Protein AF-A0A4Z0H074-F1 (afdb_monomer_lite)

Radius of gyration: 17.9 Å; chains: 1; bounding box: 48×45×42 Å

Sequence (138 aa):
MKLSGYDSPVERVVRQDLVLSELCMEKEWKVYRRFSDIGFLGDPIRRAELIEMRNLVESPTCPVDLMVMYSVFAVRGDSKMNEDLFLENVKGIGEIYFHKQKLWMDYDRLRFFLRGPQFVRMPLKKEKPVRLIKRERA

Structure (mmCIF, N/CA/C/O backbone):
data_AF-A0A4Z0H074-F1
#
_entry.id   AF-A0A4Z0H074-F1
#
loop_
_atom_site.group_PDB
_atom_site.id
_atom_site.type_symbol
_atom_site.label_atom_id
_atom_site.label_alt_id
_atom_site.label_comp_id
_atom_site.label_asym_id
_atom_site.label_entity_id
_atom_site.label_seq_id
_atom_site.pdbx_PDB_ins_code
_atom_site.Cartn_x
_atom_site.Cartn_y
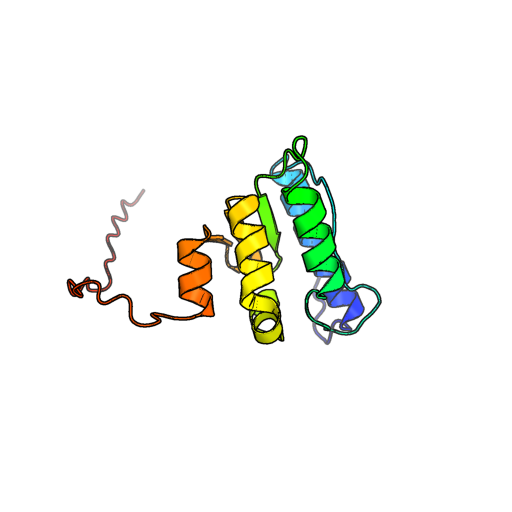_atom_site.Cartn_z
_atom_site.occupancy
_atom_site.B_iso_or_equiv
_atom_site.auth_seq_id
_atom_site.auth_comp_id
_atom_site.auth_asym_id
_a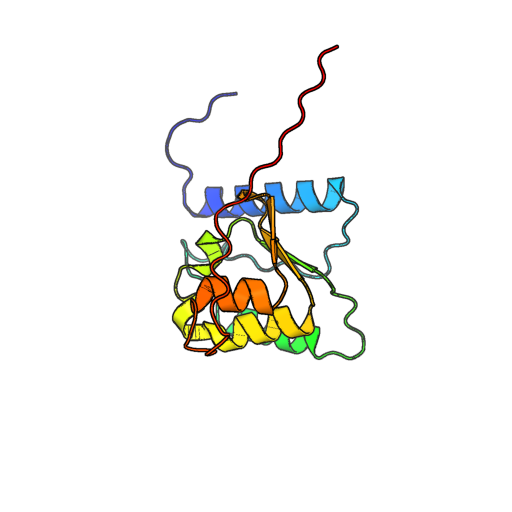tom_site.auth_atom_id
_atom_site.pdbx_PDB_model_num
ATOM 1 N N . MET A 1 1 ? 6.392 22.724 -18.960 1.00 38.81 1 MET A N 1
ATOM 2 C CA . MET A 1 1 ? 7.739 22.136 -18.806 1.00 38.81 1 MET A CA 1
ATOM 3 C C . MET A 1 1 ? 7.682 20.706 -19.337 1.00 38.81 1 MET A C 1
ATOM 5 O O . MET A 1 1 ? 6.970 19.892 -18.766 1.00 38.81 1 MET A O 1
ATOM 9 N N . LYS A 1 2 ? 8.278 20.433 -20.506 1.00 37.22 2 LYS A N 1
ATOM 10 C CA . LYS A 1 2 ? 8.346 19.086 -21.099 1.00 37.22 2 LYS A CA 1
ATOM 11 C C . LYS A 1 2 ? 9.693 18.476 -20.718 1.00 37.22 2 LYS A C 1
ATOM 13 O O . LYS A 1 2 ? 10.713 19.042 -21.085 1.00 37.22 2 LYS A O 1
ATOM 18 N N . LEU A 1 3 ? 9.685 17.332 -20.043 1.00 42.66 3 LEU A N 1
ATOM 19 C CA . LEU A 1 3 ? 10.846 16.448 -19.953 1.00 42.66 3 LEU A CA 1
ATOM 20 C C . LEU A 1 3 ? 10.424 15.101 -20.539 1.00 42.66 3 LEU A C 1
ATOM 22 O O . LEU A 1 3 ? 9.734 14.314 -19.899 1.00 42.66 3 LEU A O 1
ATOM 26 N N . SER A 1 4 ? 10.762 14.887 -21.809 1.00 55.94 4 SER A N 1
ATOM 27 C CA . SER A 1 4 ? 10.686 13.579 -22.454 1.00 55.94 4 SER A CA 1
ATOM 28 C C . SER A 1 4 ? 12.100 13.029 -22.588 1.00 55.94 4 SER A C 1
ATOM 30 O O . SER A 1 4 ? 12.910 13.644 -23.280 1.00 55.94 4 SER A O 1
ATOM 32 N N . GLY A 1 5 ? 12.358 11.863 -21.994 1.00 53.44 5 GLY A N 1
ATOM 33 C CA . GLY A 1 5 ? 13.509 11.026 -22.338 1.00 53.44 5 GLY A CA 1
ATOM 34 C C . GLY A 1 5 ? 14.252 10.464 -21.131 1.00 53.44 5 GLY A C 1
ATOM 35 O O . GLY A 1 5 ? 15.258 11.026 -20.735 1.00 53.44 5 GLY A O 1
ATOM 36 N N . TYR A 1 6 ? 13.764 9.329 -20.620 1.00 48.09 6 TYR A N 1
ATOM 37 C CA . TYR A 1 6 ? 14.424 8.418 -19.671 1.00 48.09 6 TYR A CA 1
ATOM 38 C C . TYR A 1 6 ? 14.799 8.998 -18.300 1.00 48.09 6 TYR A C 1
ATOM 40 O O . TYR A 1 6 ? 15.954 9.312 -18.045 1.00 48.09 6 TYR A O 1
ATOM 48 N N . ASP A 1 7 ? 13.838 9.005 -17.369 1.00 58.59 7 ASP A N 1
ATOM 49 C CA . ASP A 1 7 ? 14.184 9.047 -15.943 1.00 58.59 7 ASP A CA 1
ATOM 50 C C . ASP A 1 7 ? 15.033 7.807 -15.618 1.00 58.59 7 ASP A C 1
ATOM 52 O O . ASP A 1 7 ? 14.589 6.663 -15.845 1.00 58.59 7 ASP A O 1
ATOM 56 N N . SER A 1 8 ? 16.229 8.023 -15.067 1.00 75.12 8 SER A N 1
ATOM 57 C CA . SER A 1 8 ? 16.999 6.954 -14.433 1.00 75.12 8 SER A CA 1
ATOM 58 C C . SER A 1 8 ? 16.126 6.259 -13.375 1.00 75.12 8 SER A C 1
ATOM 60 O O . SER A 1 8 ? 15.206 6.873 -12.822 1.00 75.12 8 SER A O 1
ATOM 62 N N . PRO A 1 9 ? 16.338 4.966 -13.067 1.00 72.31 9 PRO A N 1
ATOM 63 C CA . PRO A 1 9 ? 15.461 4.294 -12.110 1.00 72.31 9 PRO A CA 1
ATOM 64 C C . PRO A 1 9 ? 15.462 4.960 -10.723 1.00 72.31 9 PRO A C 1
ATOM 66 O O . PRO A 1 9 ? 14.423 4.971 -10.071 1.00 72.31 9 PRO A O 1
ATOM 69 N N . VAL A 1 10 ? 16.562 5.614 -10.333 1.00 75.38 10 VAL A N 1
ATOM 70 C CA . VAL A 1 10 ? 16.638 6.441 -9.117 1.00 75.38 10 VAL A CA 1
ATOM 71 C C . VAL A 1 10 ? 15.727 7.666 -9.217 1.00 75.38 10 VAL A C 1
ATOM 73 O O . VAL A 1 10 ? 14.885 7.870 -8.348 1.00 75.38 10 VAL A O 1
ATOM 76 N N . GLU A 1 11 ? 15.819 8.451 -10.295 1.00 79.62 11 GLU A N 1
ATOM 77 C CA . GLU A 1 11 ? 14.944 9.618 -10.507 1.00 79.62 11 GLU A CA 1
ATOM 78 C C . GLU A 1 11 ? 13.466 9.225 -10.554 1.00 79.62 11 GLU A C 1
ATOM 80 O O . GLU A 1 11 ? 12.600 9.968 -10.092 1.00 79.62 11 GLU A O 1
ATOM 85 N N . ARG A 1 12 ? 13.166 8.029 -11.066 1.00 78.56 12 ARG A N 1
ATOM 86 C CA . ARG A 1 12 ? 11.814 7.477 -11.058 1.00 78.56 12 ARG A CA 1
ATOM 87 C C . ARG A 1 12 ? 11.323 7.199 -9.640 1.00 78.56 12 ARG A C 1
ATOM 89 O O . ARG A 1 12 ? 10.190 7.562 -9.345 1.00 78.56 12 ARG A O 1
ATOM 96 N N . VAL A 1 13 ? 12.135 6.572 -8.786 1.00 77.88 13 VAL A N 1
ATOM 97 C CA . VAL A 1 13 ? 11.781 6.308 -7.378 1.00 77.88 13 VAL A CA 1
ATOM 98 C C . VAL A 1 13 ? 11.599 7.621 -6.621 1.00 77.88 13 VAL A C 1
ATOM 100 O O . VAL A 1 13 ? 10.567 7.810 -5.985 1.00 77.88 13 VAL A O 1
ATOM 103 N N . VAL A 1 14 ? 12.528 8.569 -6.778 1.00 82.19 14 VAL A N 1
ATOM 104 C CA . VAL A 1 14 ? 12.432 9.903 -6.161 1.00 82.19 14 VAL A CA 1
ATOM 105 C C . VAL A 1 14 ? 11.157 10.617 -6.606 1.00 82.19 14 VAL A C 1
ATOM 107 O O . VAL A 1 14 ? 10.417 11.135 -5.775 1.00 82.19 14 VAL A O 1
ATOM 110 N N . ARG A 1 15 ? 10.834 10.602 -7.905 1.00 84.19 15 ARG A N 1
ATOM 111 C CA . ARG A 1 15 ? 9.592 11.208 -8.402 1.00 84.19 15 ARG A CA 1
ATOM 112 C C . ARG A 1 15 ? 8.350 10.532 -7.822 1.00 84.19 15 ARG A C 1
ATOM 114 O O . ARG A 1 15 ? 7.379 11.217 -7.525 1.00 84.19 15 ARG A O 1
ATOM 121 N N . GLN A 1 16 ? 8.352 9.208 -7.683 1.00 86.38 16 GLN A N 1
ATOM 122 C CA . GLN A 1 16 ? 7.226 8.489 -7.085 1.00 86.38 16 GLN A CA 1
ATOM 123 C C . GLN A 1 16 ? 7.045 8.849 -5.607 1.00 86.38 16 GLN A C 1
ATOM 125 O O . GLN A 1 16 ? 5.913 9.100 -5.203 1.00 86.38 16 GLN A O 1
ATOM 130 N N . ASP A 1 17 ? 8.130 8.934 -4.833 1.00 85.19 17 ASP A N 1
ATOM 131 C CA . ASP A 1 17 ? 8.082 9.343 -3.422 1.00 85.19 17 ASP A CA 1
ATOM 132 C C . ASP A 1 17 ? 7.589 10.786 -3.256 1.00 85.19 17 ASP A C 1
ATOM 134 O O . ASP A 1 17 ? 6.750 11.056 -2.395 1.00 85.19 17 ASP A O 1
ATOM 138 N N . LEU A 1 18 ? 8.029 11.703 -4.126 1.00 88.62 18 LEU A N 1
ATOM 139 C CA . LEU A 1 18 ? 7.534 13.083 -4.149 1.00 88.62 18 LEU A CA 1
ATOM 140 C C . LEU A 1 18 ? 6.028 13.135 -4.420 1.00 88.62 18 LEU A C 1
ATOM 142 O O . LEU A 1 18 ? 5.297 13.756 -3.657 1.00 88.62 18 LEU A O 1
ATOM 146 N N . VAL A 1 19 ? 5.548 12.415 -5.438 1.00 90.62 19 VAL A N 1
ATOM 147 C CA . VAL A 1 19 ? 4.114 12.361 -5.770 1.00 90.62 19 VAL A CA 1
ATOM 148 C C . VAL A 1 19 ? 3.286 11.787 -4.617 1.00 90.62 19 VAL A C 1
ATOM 150 O O . VAL A 1 19 ? 2.194 12.277 -4.334 1.00 90.62 19 VAL A O 1
ATOM 153 N N . LEU A 1 20 ? 3.777 10.746 -3.938 1.00 90.62 20 LEU A N 1
ATOM 154 C CA . LEU A 1 20 ? 3.087 10.188 -2.773 1.00 90.62 20 LEU A CA 1
ATOM 155 C C . LEU A 1 20 ? 3.131 11.134 -1.568 1.00 90.62 20 LEU A C 1
ATOM 157 O O . LEU A 1 20 ? 2.144 11.236 -0.844 1.00 90.62 20 LEU A O 1
ATOM 161 N N . SER A 1 21 ? 4.240 11.847 -1.370 1.00 88.25 21 SER A N 1
ATOM 162 C CA . SER A 1 21 ? 4.372 12.852 -0.314 1.00 88.25 21 SER A CA 1
ATOM 163 C C . SER A 1 21 ? 3.393 14.008 -0.521 1.00 88.25 21 SER A C 1
ATOM 165 O O . SER A 1 21 ? 2.677 14.365 0.413 1.00 88.25 21 SER A O 1
ATOM 167 N N . GLU A 1 22 ? 3.311 14.541 -1.742 1.00 91.88 22 GLU A N 1
ATOM 168 C CA . GLU A 1 22 ? 2.347 15.578 -2.125 1.00 91.88 22 GLU A CA 1
ATOM 169 C C . GLU A 1 22 ? 0.909 15.092 -1.927 1.00 91.88 22 GLU A C 1
ATOM 171 O O . GLU A 1 22 ? 0.124 15.767 -1.268 1.00 91.88 22 GLU A O 1
ATOM 176 N N . LEU A 1 23 ? 0.585 13.879 -2.390 1.00 93.06 23 LEU A N 1
ATOM 177 C CA . LEU A 1 23 ? -0.728 13.269 -2.174 1.00 93.06 23 LEU A CA 1
ATOM 178 C C . LEU A 1 23 ? -1.093 13.203 -0.684 1.00 93.06 23 LEU A C 1
ATOM 180 O O . LEU A 1 23 ? -2.207 13.566 -0.312 1.00 93.06 23 LEU A O 1
ATOM 184 N N . CYS A 1 24 ? -0.190 12.709 0.166 1.00 91.56 24 CYS A N 1
ATOM 185 C CA . CYS A 1 24 ? -0.454 12.598 1.598 1.00 91.56 24 CYS A CA 1
ATOM 186 C C . CYS A 1 24 ? -0.647 13.977 2.237 1.00 91.56 24 CYS A C 1
ATOM 188 O O . CYS A 1 24 ? -1.523 14.130 3.082 1.00 91.56 24 CYS A O 1
ATOM 190 N N . MET A 1 25 ? 0.112 14.990 1.807 1.00 91.44 25 MET A N 1
ATOM 191 C CA . MET A 1 25 ? -0.080 16.369 2.260 1.00 91.44 25 MET A CA 1
ATOM 192 C C . MET A 1 25 ? -1.441 16.929 1.831 1.00 91.44 25 MET A C 1
ATOM 194 O O . MET A 1 25 ? -2.171 17.446 2.669 1.00 91.44 25 MET A O 1
ATOM 198 N N . GLU A 1 26 ? -1.816 16.782 0.558 1.00 94.94 26 GLU A N 1
ATOM 199 C CA . GLU A 1 26 ? -3.105 17.242 0.016 1.00 94.94 26 GLU A CA 1
ATOM 200 C C . GLU A 1 26 ? -4.312 16.580 0.692 1.00 94.94 26 GLU A C 1
ATOM 202 O O . GLU A 1 26 ? -5.393 17.162 0.760 1.00 94.94 26 GLU A O 1
ATOM 207 N N . LYS A 1 27 ? -4.145 15.336 1.148 1.00 92.75 27 LYS A N 1
ATOM 208 C CA . LYS A 1 27 ? -5.180 14.557 1.835 1.00 92.75 27 LYS A CA 1
ATOM 209 C C . LYS A 1 27 ? -5.135 14.675 3.354 1.00 92.75 27 LYS A C 1
ATOM 211 O O . LYS A 1 27 ? -5.947 14.031 4.012 1.00 92.75 27 LYS A O 1
ATOM 216 N N . GLU A 1 28 ? -4.201 15.459 3.892 1.00 94.00 28 GLU A N 1
ATOM 217 C CA . GLU A 1 28 ? -3.951 15.583 5.333 1.00 94.00 28 GLU A CA 1
ATOM 218 C C . GLU A 1 28 ? -3.669 14.224 6.010 1.00 94.00 28 GLU A C 1
ATOM 220 O O . GLU A 1 28 ? -3.927 14.012 7.195 1.00 94.00 28 GLU A O 1
ATOM 225 N N . TRP A 1 29 ? -3.108 13.275 5.256 1.00 92.81 29 TRP A N 1
ATOM 226 C CA . TRP A 1 29 ? -2.733 11.956 5.749 1.00 92.81 29 TRP A CA 1
ATOM 227 C C . TRP A 1 29 ? -1.383 12.013 6.463 1.00 92.81 29 TRP A C 1
ATOM 229 O O . TRP A 1 29 ? -0.345 12.337 5.876 1.00 92.81 29 TRP A O 1
ATOM 239 N N . LYS A 1 30 ? -1.374 11.646 7.747 1.00 89.50 30 LYS A N 1
ATOM 240 C CA . LYS A 1 30 ? -0.153 11.599 8.553 1.00 89.50 30 LYS A CA 1
ATOM 241 C C . LYS A 1 30 ? 0.695 10.384 8.175 1.00 89.50 30 LYS A C 1
ATOM 243 O O . LYS A 1 30 ? 0.348 9.247 8.482 1.00 89.50 30 LYS A O 1
ATOM 248 N N . VAL A 1 31 ? 1.858 10.629 7.579 1.00 87.56 31 VAL A N 1
ATOM 249 C CA . VAL A 1 31 ? 2.808 9.565 7.229 1.00 87.56 31 VAL A CA 1
ATOM 250 C C . VAL A 1 31 ? 3.534 9.072 8.483 1.00 87.56 31 VAL A C 1
ATOM 252 O O . VAL A 1 31 ? 4.337 9.801 9.063 1.00 87.56 31 VAL A O 1
ATOM 255 N N . TYR A 1 32 ? 3.263 7.832 8.895 1.00 86.06 32 TYR A N 1
ATOM 256 C CA . TYR A 1 32 ? 3.912 7.212 10.057 1.00 86.06 32 TYR A CA 1
ATOM 257 C C . TYR A 1 32 ? 5.317 6.676 9.737 1.00 86.06 32 TYR A C 1
ATOM 259 O O . TYR A 1 32 ? 6.263 6.878 10.497 1.00 86.06 32 TYR A O 1
ATOM 267 N N . ARG A 1 33 ? 5.469 6.007 8.589 1.00 85.12 33 ARG A N 1
ATOM 268 C CA . ARG A 1 33 ? 6.731 5.425 8.115 1.00 85.12 33 ARG A CA 1
ATOM 269 C C . ARG A 1 33 ? 6.775 5.485 6.590 1.00 85.12 33 ARG A C 1
ATOM 271 O O . ARG A 1 33 ? 5.733 5.399 5.944 1.00 85.12 33 ARG A O 1
ATOM 278 N N . ARG A 1 34 ? 7.974 5.628 6.026 1.00 84.50 34 ARG A N 1
ATOM 279 C CA . ARG A 1 34 ? 8.229 5.533 4.582 1.00 84.50 34 ARG A CA 1
ATOM 280 C C . ARG A 1 34 ? 9.169 4.365 4.319 1.00 84.50 34 ARG A C 1
ATOM 282 O O . ARG A 1 34 ? 10.114 4.172 5.079 1.00 84.50 34 ARG A O 1
ATOM 289 N N . PHE A 1 35 ? 8.913 3.641 3.239 1.00 78.81 35 PHE A N 1
ATOM 290 C CA . PHE A 1 35 ? 9.759 2.568 2.727 1.00 78.81 35 PHE A CA 1
ATOM 291 C C . PHE A 1 35 ? 10.104 2.940 1.282 1.00 78.81 35 PHE A C 1
ATOM 293 O O . PHE A 1 35 ? 9.192 3.207 0.498 1.00 78.81 35 PHE A O 1
ATOM 300 N N . SER A 1 36 ? 11.391 3.064 0.946 1.00 67.50 36 SER A N 1
ATOM 301 C CA . SER A 1 36 ? 11.814 3.428 -0.413 1.00 67.50 36 SER A CA 1
ATOM 302 C C . SER A 1 36 ? 13.139 2.771 -0.791 1.00 67.50 36 SER A C 1
ATOM 304 O O . SER A 1 36 ? 14.132 2.914 -0.074 1.00 67.50 36 SER A O 1
ATOM 306 N N . ASP A 1 37 ? 13.186 2.186 -1.984 1.00 59.53 37 ASP A N 1
ATOM 307 C CA . ASP A 1 37 ? 14.354 1.513 -2.562 1.00 59.53 37 ASP A CA 1
ATOM 308 C C . ASP A 1 37 ? 15.387 2.473 -3.188 1.00 59.53 37 ASP A C 1
ATOM 310 O O . ASP A 1 37 ? 15.958 2.187 -4.239 1.00 59.53 37 ASP A O 1
ATOM 314 N N . ILE A 1 38 ? 15.669 3.634 -2.580 1.00 49.25 38 ILE A N 1
ATOM 315 C CA . ILE A 1 38 ? 16.598 4.631 -3.169 1.00 49.25 38 ILE A CA 1
ATOM 316 C C . ILE A 1 38 ? 18.003 4.038 -3.432 1.00 49.25 38 ILE A C 1
ATOM 318 O O . ILE A 1 38 ? 18.726 4.522 -4.301 1.00 49.25 38 ILE A O 1
ATOM 322 N N . GLY A 1 39 ? 18.379 2.951 -2.749 1.00 42.00 39 GLY A N 1
ATOM 323 C CA . GLY A 1 39 ? 19.658 2.265 -2.948 1.00 42.00 39 GLY A CA 1
ATOM 324 C C . GLY A 1 39 ? 19.713 1.221 -4.071 1.00 42.00 39 GLY A C 1
ATOM 325 O O . GLY A 1 39 ? 20.816 0.785 -4.393 1.00 42.00 39 GLY A O 1
ATOM 326 N N . PHE A 1 40 ? 18.588 0.779 -4.651 1.00 47.38 40 PHE A N 1
ATOM 327 C CA . PHE A 1 40 ? 18.586 -0.388 -5.542 1.00 47.38 40 PHE A CA 1
ATOM 328 C C . PHE A 1 40 ? 17.600 -0.242 -6.707 1.00 47.38 40 PHE A C 1
ATOM 330 O O . PHE A 1 40 ? 16.399 -0.056 -6.546 1.00 47.38 40 PHE A O 1
ATOM 337 N N . LEU A 1 41 ? 18.162 -0.302 -7.915 1.00 41.66 41 LEU A N 1
ATOM 338 C CA . LEU A 1 41 ? 17.517 -0.124 -9.215 1.00 41.66 41 LEU A CA 1
ATOM 339 C C . LEU A 1 41 ? 16.361 -1.123 -9.434 1.00 41.66 41 LEU A C 1
ATOM 341 O O . LEU A 1 41 ? 16.542 -2.140 -10.092 1.00 41.66 41 LEU A O 1
ATOM 345 N N . GLY A 1 42 ? 15.158 -0.812 -8.954 1.00 44.12 42 GLY A N 1
ATOM 346 C CA . GLY A 1 42 ? 13.963 -1.601 -9.272 1.00 44.12 42 GLY A CA 1
ATOM 347 C C . GLY A 1 42 ? 13.880 -2.963 -8.582 1.00 44.12 42 GLY A C 1
ATOM 348 O O . GLY A 1 42 ? 13.161 -3.829 -9.083 1.00 44.12 42 GLY A O 1
ATOM 349 N N . ASP A 1 43 ? 14.574 -3.137 -7.454 1.00 43.03 43 ASP A N 1
ATOM 350 C CA . ASP A 1 43 ? 14.316 -4.277 -6.578 1.00 43.03 43 ASP A CA 1
ATOM 351 C C . ASP A 1 43 ? 12.909 -4.130 -5.956 1.00 43.03 43 ASP A C 1
ATOM 353 O O . ASP A 1 43 ? 12.493 -3.020 -5.627 1.00 43.03 43 ASP A O 1
ATOM 357 N N . PRO A 1 44 ? 12.134 -5.216 -5.840 1.00 55.94 44 PRO A N 1
ATOM 358 C CA . PRO A 1 44 ? 10.822 -5.213 -5.192 1.00 55.94 44 PRO A CA 1
ATOM 359 C C . PRO A 1 44 ? 10.936 -4.981 -3.678 1.00 55.94 44 PRO A C 1
ATOM 361 O O . PRO A 1 44 ? 11.994 -5.257 -3.111 1.00 55.94 44 PRO A O 1
ATOM 364 N N . ILE A 1 45 ? 9.823 -4.580 -3.022 1.00 60.25 45 ILE A N 1
ATOM 365 C CA . ILE A 1 45 ? 9.753 -4.444 -1.550 1.00 60.25 45 ILE A CA 1
ATOM 366 C C . ILE A 1 45 ? 10.405 -5.669 -0.923 1.00 60.25 45 ILE A C 1
ATOM 368 O O . ILE A 1 45 ? 9.970 -6.814 -1.124 1.00 60.25 45 ILE A O 1
ATOM 372 N N . ARG A 1 46 ? 11.470 -5.428 -0.167 1.00 65.62 46 ARG A N 1
ATOM 373 C CA . ARG A 1 46 ? 12.306 -6.512 0.333 1.00 65.62 46 ARG A CA 1
ATOM 374 C C . ARG A 1 46 ? 11.572 -7.241 1.444 1.00 65.62 46 ARG A C 1
ATOM 376 O O . ARG A 1 46 ? 10.849 -6.647 2.240 1.00 65.62 46 ARG A O 1
ATOM 383 N N . ARG A 1 47 ? 11.836 -8.544 1.584 1.00 65.44 47 ARG A N 1
ATOM 384 C CA . ARG A 1 47 ? 11.324 -9.338 2.715 1.00 65.44 47 ARG A CA 1
ATOM 385 C C . ARG A 1 47 ? 11.636 -8.677 4.065 1.00 65.44 47 ARG A C 1
ATOM 387 O O . ARG A 1 47 ? 10.816 -8.753 4.967 1.00 65.44 47 ARG A O 1
ATOM 394 N N . ALA A 1 48 ? 12.785 -8.008 4.190 1.00 74.31 48 ALA A N 1
ATOM 395 C CA . ALA A 1 48 ? 13.152 -7.251 5.386 1.00 74.31 48 ALA A CA 1
ATOM 396 C C . ALA A 1 48 ? 12.193 -6.081 5.671 1.00 74.31 48 ALA A C 1
ATOM 398 O O . ALA A 1 48 ? 11.747 -5.936 6.803 1.00 74.31 48 ALA A O 1
ATOM 399 N N . GLU A 1 49 ? 11.819 -5.305 4.652 1.00 76.38 49 GLU A N 1
ATOM 400 C CA . GLU A 1 49 ? 10.855 -4.207 4.793 1.00 76.38 49 GLU A CA 1
ATOM 401 C C . GLU A 1 49 ? 9.455 -4.736 5.096 1.00 76.38 49 GLU A C 1
ATOM 403 O O . GLU A 1 49 ? 8.774 -4.204 5.962 1.00 76.38 49 GLU A O 1
ATOM 408 N N . LEU A 1 50 ? 9.043 -5.837 4.457 1.00 78.81 50 LEU A N 1
ATOM 409 C CA . LEU A 1 50 ? 7.778 -6.497 4.782 1.00 78.81 50 LEU A CA 1
ATOM 410 C C . LEU A 1 50 ? 7.755 -7.031 6.222 1.00 78.81 50 LEU A C 1
ATOM 412 O O . LEU A 1 50 ? 6.712 -6.981 6.867 1.00 78.81 50 LEU A O 1
ATOM 416 N N . ILE A 1 51 ? 8.883 -7.525 6.742 1.00 81.00 51 ILE A N 1
ATOM 417 C CA . ILE A 1 51 ? 9.009 -7.931 8.149 1.00 81.00 51 ILE A CA 1
ATOM 418 C C . ILE A 1 51 ? 8.946 -6.707 9.069 1.00 81.00 51 ILE A C 1
ATOM 420 O O . ILE A 1 51 ? 8.275 -6.761 10.095 1.00 81.00 51 ILE A O 1
ATOM 424 N N . GLU A 1 52 ? 9.608 -5.602 8.719 1.00 81.69 52 GLU A N 1
ATOM 425 C CA . GLU A 1 52 ? 9.542 -4.358 9.496 1.00 81.69 52 GLU A CA 1
ATOM 426 C C . GLU A 1 52 ? 8.115 -3.800 9.534 1.00 81.69 52 GLU A C 1
ATOM 428 O O . GLU A 1 52 ? 7.625 -3.446 10.605 1.00 81.69 52 GLU A O 1
ATOM 433 N N . MET A 1 53 ? 7.420 -3.797 8.393 1.00 84.44 53 MET A N 1
ATOM 434 C CA . MET A 1 53 ? 5.997 -3.465 8.309 1.00 84.44 53 MET A CA 1
ATOM 435 C C . MET A 1 53 ? 5.172 -4.363 9.228 1.00 84.44 53 MET A C 1
ATOM 437 O O . MET A 1 53 ? 4.372 -3.847 10.001 1.00 84.44 53 MET A O 1
ATOM 441 N N . ARG A 1 54 ? 5.396 -5.682 9.210 1.00 84.00 54 ARG A N 1
ATOM 442 C CA . ARG A 1 54 ? 4.661 -6.609 10.077 1.00 84.00 54 ARG A CA 1
ATOM 443 C C . ARG A 1 54 ? 4.880 -6.293 11.551 1.00 84.00 54 ARG A C 1
ATOM 445 O O . ARG A 1 54 ? 3.917 -6.161 12.293 1.00 84.00 54 ARG A O 1
ATOM 452 N N . ASN A 1 55 ? 6.133 -6.101 11.959 1.00 84.88 55 ASN A N 1
ATOM 453 C CA . ASN A 1 55 ? 6.476 -5.765 13.341 1.00 84.88 55 ASN A CA 1
ATOM 454 C C . ASN A 1 55 ? 5.833 -4.441 13.788 1.00 84.88 55 ASN A C 1
ATOM 456 O O . ASN A 1 55 ? 5.466 -4.294 14.952 1.00 84.88 55 ASN A O 1
ATOM 460 N N . LEU A 1 56 ? 5.696 -3.474 12.873 1.00 82.25 56 LEU A N 1
ATOM 461 C CA . LEU A 1 56 ? 4.967 -2.236 13.134 1.00 82.25 56 LEU A CA 1
ATOM 462 C C . LEU A 1 56 ? 3.474 -2.499 13.309 1.00 82.25 56 LEU A C 1
ATOM 464 O O . LEU A 1 56 ? 2.900 -2.043 14.287 1.00 82.25 56 LEU A O 1
ATOM 468 N N . VAL A 1 57 ? 2.852 -3.235 12.391 1.00 83.62 57 VAL A N 1
ATOM 469 C CA . VAL A 1 57 ? 1.406 -3.508 12.383 1.00 83.62 57 VAL A CA 1
ATOM 470 C C . VAL A 1 57 ? 0.970 -4.378 13.567 1.00 83.62 57 VAL A C 1
ATOM 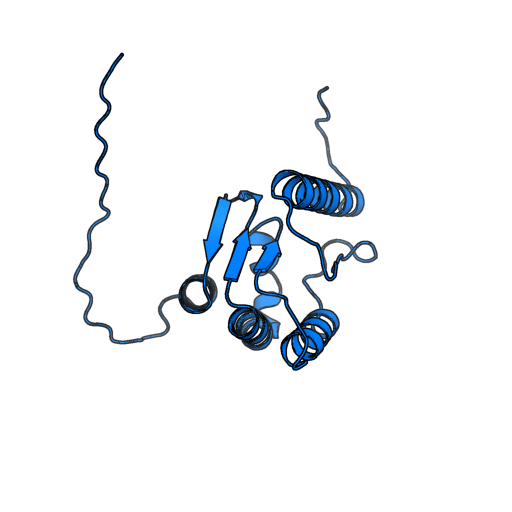472 O O . VAL A 1 57 ? -0.110 -4.178 14.109 1.00 83.62 57 VAL A O 1
ATOM 475 N N . GLU A 1 58 ? 1.820 -5.299 14.020 1.00 82.81 58 GLU A N 1
ATOM 476 C CA . GLU A 1 58 ? 1.578 -6.135 15.204 1.00 82.81 58 GLU A CA 1
ATOM 477 C C . GLU A 1 58 ? 1.767 -5.376 16.531 1.00 82.81 58 GLU A C 1
ATOM 479 O O . GLU A 1 58 ? 1.384 -5.879 17.590 1.00 82.81 58 GLU A O 1
ATOM 484 N N . SER A 1 59 ? 2.339 -4.165 16.508 1.00 80.38 59 SER A N 1
ATOM 485 C CA . SER A 1 59 ? 2.480 -3.354 17.716 1.00 80.38 59 SER A CA 1
ATOM 486 C C . SER A 1 59 ? 1.103 -2.887 18.211 1.00 80.38 59 SER A C 1
ATOM 488 O O . SER A 1 59 ? 0.364 -2.259 17.450 1.00 80.38 59 SER A O 1
ATOM 490 N N . PRO A 1 60 ? 0.766 -3.074 19.502 1.00 67.06 60 PRO A N 1
ATOM 491 C CA . PRO A 1 60 ? -0.544 -2.716 20.060 1.00 67.06 60 PRO A CA 1
ATOM 492 C C . PRO A 1 60 ? -0.852 -1.211 20.016 1.00 67.06 60 PRO A C 1
ATOM 494 O O . PRO A 1 60 ? -1.971 -0.794 20.297 1.00 67.06 60 PRO A O 1
ATOM 497 N N . THR A 1 61 ? 0.143 -0.386 19.696 1.00 73.12 61 THR A N 1
ATOM 498 C CA . THR A 1 61 ? 0.040 1.073 19.613 1.00 73.12 61 THR A CA 1
ATOM 499 C C . THR A 1 61 ? 0.098 1.599 18.183 1.00 73.12 61 THR A C 1
ATOM 501 O O . THR A 1 61 ? 0.132 2.815 18.000 1.00 73.12 61 THR A O 1
ATOM 504 N N . CYS A 1 62 ? 0.146 0.725 17.173 1.00 70.25 62 CYS A N 1
ATOM 505 C CA . CYS A 1 62 ? 0.259 1.139 15.781 1.00 70.25 62 CYS A CA 1
ATOM 506 C C . CYS A 1 62 ? -1.066 1.732 15.280 1.00 70.25 62 CYS A C 1
ATOM 508 O O . CYS A 1 62 ? -2.056 1.009 15.197 1.00 70.25 62 CYS A O 1
ATOM 510 N N . PRO A 1 63 ? -1.114 3.028 14.921 1.00 76.25 63 PRO A N 1
ATOM 511 C CA . PRO A 1 63 ? -2.339 3.671 14.459 1.00 76.25 63 PRO A CA 1
ATOM 512 C C . PRO A 1 63 ? -2.495 3.592 12.930 1.00 76.25 63 PRO A C 1
ATOM 514 O O . PRO A 1 63 ? -3.204 4.411 12.356 1.00 76.25 63 PRO A O 1
ATOM 517 N N . VAL A 1 64 ? -1.753 2.711 12.248 1.00 86.19 64 VAL A N 1
ATOM 518 C CA . VAL A 1 64 ? -1.694 2.687 10.780 1.00 86.19 64 VAL A CA 1
ATOM 519 C C . VAL A 1 64 ? -2.881 1.904 10.229 1.00 86.19 64 VAL A C 1
ATOM 521 O O . VAL A 1 64 ? -2.969 0.699 10.436 1.00 86.19 64 VAL A O 1
ATOM 524 N N . ASP A 1 65 ? -3.745 2.591 9.489 1.00 89.06 65 ASP A N 1
ATOM 525 C CA . ASP A 1 65 ? -4.959 2.056 8.858 1.00 89.06 65 ASP A CA 1
ATOM 526 C C . ASP A 1 65 ? -4.898 2.040 7.316 1.00 89.06 65 ASP A C 1
ATOM 528 O O . ASP A 1 65 ? -5.741 1.436 6.649 1.00 89.06 65 ASP A O 1
ATOM 532 N N . LEU A 1 66 ? -3.872 2.674 6.735 1.00 91.94 66 LEU A N 1
ATOM 533 C CA . LEU A 1 66 ? -3.712 2.812 5.293 1.00 91.94 66 LEU A CA 1
ATOM 534 C C . LEU A 1 66 ? -2.270 2.591 4.828 1.00 91.94 66 LEU A C 1
ATOM 536 O O . LEU A 1 66 ? -1.336 3.277 5.248 1.00 91.94 66 LEU A O 1
ATOM 540 N N . MET A 1 67 ? -2.106 1.695 3.855 1.00 91.75 67 MET A N 1
ATOM 541 C CA . MET A 1 67 ? -0.900 1.595 3.036 1.00 91.75 67 MET A CA 1
ATOM 542 C C . MET A 1 67 ? -1.083 2.381 1.734 1.00 91.75 67 MET A C 1
ATOM 544 O O . MET A 1 67 ? -2.051 2.175 1.006 1.00 91.75 67 MET A O 1
ATOM 548 N N . VAL A 1 68 ? -0.128 3.240 1.376 1.00 91.06 68 VAL A N 1
ATOM 549 C CA . VAL A 1 68 ? -0.161 3.977 0.103 1.00 91.06 68 VAL A CA 1
ATOM 550 C C . VAL A 1 68 ? 0.985 3.525 -0.790 1.00 91.06 68 VAL A C 1
ATOM 552 O O . VAL A 1 68 ? 2.149 3.587 -0.406 1.00 91.06 68 VAL A O 1
ATOM 555 N N . MET A 1 69 ? 0.661 3.098 -2.010 1.00 88.94 69 MET A N 1
ATOM 556 C CA . MET A 1 69 ? 1.636 2.696 -3.020 1.00 88.94 69 MET A CA 1
ATOM 557 C C . MET A 1 69 ? 1.461 3.499 -4.306 1.00 88.94 69 MET A C 1
ATOM 559 O O . MET A 1 69 ? 0.353 3.871 -4.698 1.00 88.94 69 MET A O 1
ATOM 563 N N . TYR A 1 70 ? 2.560 3.717 -5.031 1.00 87.69 70 TYR A N 1
ATOM 564 C CA . TYR A 1 70 ? 2.502 4.473 -6.279 1.00 87.69 70 TYR A CA 1
ATOM 565 C C . TYR A 1 70 ? 1.676 3.753 -7.351 1.00 87.69 70 TYR A C 1
ATOM 567 O O . TYR A 1 70 ? 0.860 4.378 -8.024 1.00 87.69 70 TYR A O 1
ATOM 575 N N . SER A 1 71 ? 1.854 2.439 -7.532 1.00 86.00 71 SER A N 1
ATOM 576 C CA . SER A 1 71 ? 1.083 1.688 -8.527 1.00 86.00 71 SER A CA 1
ATOM 577 C C . SER A 1 71 ? 0.967 0.202 -8.219 1.00 86.00 71 SER A C 1
ATOM 579 O O . SER A 1 71 ? 1.865 -0.373 -7.617 1.00 86.00 71 SER A O 1
ATOM 581 N N . VAL A 1 72 ? -0.074 -0.447 -8.747 1.00 80.38 72 VAL A N 1
ATOM 582 C CA . VAL A 1 72 ? -0.258 -1.909 -8.660 1.00 80.38 72 VAL A CA 1
ATOM 583 C C . VAL A 1 72 ? 0.899 -2.700 -9.278 1.00 80.38 72 VAL A C 1
ATOM 585 O O . VAL A 1 72 ? 1.117 -3.855 -8.932 1.00 80.38 72 VAL A O 1
ATOM 588 N N . PHE A 1 73 ? 1.654 -2.098 -10.203 1.00 76.19 73 PHE A N 1
ATOM 589 C CA . PHE A 1 73 ? 2.806 -2.750 -10.827 1.00 76.19 73 PHE A CA 1
ATOM 590 C C . PHE A 1 73 ? 3.992 -2.885 -9.874 1.00 76.19 73 PHE A C 1
ATOM 592 O O . PHE A 1 73 ? 4.791 -3.794 -10.062 1.00 76.19 73 PHE A O 1
ATOM 599 N N . ALA A 1 74 ? 4.056 -2.061 -8.824 1.00 66.69 74 ALA A N 1
ATOM 600 C CA . ALA A 1 74 ? 5.015 -2.252 -7.739 1.00 66.69 74 ALA A CA 1
ATOM 601 C C . ALA A 1 74 ? 4.754 -3.559 -6.960 1.00 66.69 74 ALA A C 1
ATOM 603 O O . ALA A 1 74 ? 5.656 -4.076 -6.317 1.00 66.69 74 ALA A O 1
ATOM 604 N N . VAL A 1 75 ? 3.542 -4.123 -7.075 1.00 66.81 75 VAL A N 1
ATOM 605 C CA . VAL A 1 75 ? 3.131 -5.398 -6.457 1.00 66.81 75 VAL A CA 1
ATOM 606 C C . VAL A 1 75 ? 3.219 -6.582 -7.434 1.00 66.81 75 VAL A C 1
ATOM 608 O O . VAL A 1 75 ? 3.022 -7.731 -7.063 1.00 66.81 75 VAL A O 1
ATOM 611 N N . ARG A 1 76 ? 3.464 -6.340 -8.729 1.00 57.91 76 ARG A N 1
ATOM 612 C CA . ARG A 1 76 ? 3.479 -7.410 -9.748 1.00 57.91 76 ARG A CA 1
ATOM 613 C C . ARG A 1 76 ? 4.864 -8.035 -9.980 1.00 57.91 76 ARG A C 1
ATOM 615 O O . ARG A 1 76 ? 4.949 -8.965 -10.778 1.00 57.91 76 ARG A O 1
ATOM 622 N N . GLY A 1 77 ? 5.912 -7.542 -9.310 1.00 58.44 77 GLY A N 1
ATOM 623 C CA . GLY A 1 77 ? 7.261 -8.137 -9.295 1.00 58.44 77 GLY A CA 1
ATOM 624 C C . GLY A 1 77 ? 7.386 -9.321 -8.321 1.00 58.44 77 GLY A C 1
ATOM 625 O O . GLY A 1 77 ? 6.399 -10.016 -8.071 1.00 58.44 77 GLY A O 1
ATOM 626 N N . ASP A 1 78 ? 8.565 -9.539 -7.716 1.00 47.34 78 ASP A N 1
ATOM 627 C CA . ASP A 1 78 ? 8.821 -10.637 -6.750 1.00 47.34 78 ASP A CA 1
ATOM 628 C C . ASP A 1 78 ? 7.991 -10.570 -5.450 1.00 47.34 78 ASP A C 1
ATOM 630 O O . ASP A 1 78 ? 8.200 -11.351 -4.524 1.00 47.34 78 ASP A O 1
ATOM 634 N N . SER A 1 79 ? 6.965 -9.719 -5.377 1.00 50.12 79 SER A N 1
ATOM 635 C CA . SER A 1 79 ? 5.853 -9.865 -4.432 1.00 50.12 79 SER A CA 1
ATOM 636 C C . SER A 1 79 ? 5.188 -11.235 -4.556 1.00 50.12 79 SER A C 1
ATOM 638 O O . SER A 1 79 ? 4.625 -11.693 -3.579 1.00 50.12 79 SER A O 1
ATOM 640 N N . LYS A 1 80 ? 5.311 -11.943 -5.692 1.00 52.69 80 LYS A N 1
ATOM 641 C CA . LYS A 1 80 ? 4.960 -13.375 -5.771 1.00 52.69 80 LYS A CA 1
ATOM 642 C C . LYS A 1 80 ? 5.779 -14.259 -4.821 1.00 52.69 80 LYS A C 1
ATOM 644 O O . LYS A 1 80 ? 5.258 -15.262 -4.351 1.00 52.69 80 LYS A O 1
ATOM 649 N N . MET A 1 81 ? 7.036 -13.910 -4.531 1.00 58.91 81 MET A N 1
ATOM 650 C CA . MET A 1 81 ? 7.880 -14.667 -3.595 1.00 58.91 81 MET A CA 1
ATOM 651 C C . MET A 1 81 ? 7.541 -14.391 -2.126 1.00 58.91 81 MET A C 1
ATOM 653 O O . MET A 1 81 ? 7.834 -15.227 -1.278 1.00 58.91 81 MET A O 1
ATOM 657 N N . ASN A 1 82 ? 6.925 -13.244 -1.816 1.00 71.38 82 ASN A N 1
ATOM 658 C CA . ASN A 1 82 ? 6.545 -12.849 -0.452 1.00 71.38 82 ASN A CA 1
ATOM 659 C C . ASN A 1 82 ? 5.057 -12.469 -0.352 1.00 71.38 82 ASN A C 1
ATOM 661 O O . ASN A 1 82 ? 4.677 -11.615 0.446 1.00 71.38 82 ASN A O 1
ATOM 665 N N . GLU A 1 83 ? 4.219 -13.082 -1.187 1.00 79.75 83 GLU A N 1
ATOM 666 C CA . GLU A 1 83 ? 2.837 -12.646 -1.401 1.00 79.75 83 GLU A CA 1
ATOM 667 C C . GLU A 1 83 ? 1.995 -12.791 -0.138 1.00 79.75 83 GLU A C 1
ATOM 669 O O . GLU A 1 83 ? 1.226 -11.894 0.200 1.00 79.75 83 GLU A O 1
ATOM 674 N N . ASP A 1 84 ? 2.179 -13.904 0.577 1.00 84.25 84 ASP A N 1
ATOM 675 C CA . ASP A 1 84 ? 1.525 -14.154 1.860 1.00 84.25 84 ASP A CA 1
ATOM 676 C C . ASP A 1 84 ? 1.870 -13.060 2.873 1.00 84.25 84 ASP A C 1
ATOM 678 O O . ASP A 1 84 ? 0.968 -12.461 3.445 1.00 84.25 84 ASP A O 1
ATOM 682 N N . LEU A 1 85 ? 3.155 -12.722 3.020 1.00 82.56 85 LEU A N 1
ATOM 683 C CA . LEU A 1 85 ? 3.602 -11.704 3.973 1.00 82.56 85 LEU A CA 1
ATOM 684 C C . LEU A 1 85 ? 3.082 -10.304 3.607 1.00 82.56 85 LEU A C 1
ATOM 686 O O . LEU A 1 85 ? 2.703 -9.524 4.478 1.00 82.56 85 LEU A O 1
ATOM 690 N N . PHE A 1 86 ? 3.024 -9.979 2.314 1.00 85.50 86 PHE A N 1
ATOM 691 C CA . PHE A 1 86 ? 2.431 -8.723 1.857 1.00 85.50 86 PHE A CA 1
ATOM 692 C C . PHE A 1 86 ? 0.926 -8.662 2.156 1.00 85.50 86 PHE A C 1
ATOM 694 O O . PHE A 1 86 ? 0.436 -7.657 2.670 1.00 85.50 86 PHE A O 1
ATOM 701 N N . LEU A 1 87 ? 0.196 -9.748 1.884 1.00 88.19 87 LEU A N 1
ATOM 702 C CA . LEU A 1 87 ? -1.226 -9.854 2.204 1.00 88.19 87 LEU A CA 1
ATOM 703 C C . LEU A 1 87 ? -1.489 -9.816 3.714 1.00 88.19 87 LEU A C 1
ATOM 705 O O . LEU A 1 87 ? -2.477 -9.217 4.127 1.00 88.19 87 LEU A O 1
ATOM 709 N N . GLU A 1 88 ? -0.624 -10.412 4.534 1.00 88.19 88 GLU A N 1
ATOM 710 C CA . GLU A 1 88 ? -0.691 -10.338 5.999 1.00 88.19 88 GLU A CA 1
ATOM 711 C C . GLU A 1 88 ? -0.545 -8.898 6.499 1.00 88.19 88 GLU A C 1
ATOM 713 O O . GLU A 1 88 ? -1.363 -8.451 7.302 1.00 88.19 88 GLU A O 1
ATOM 718 N N . ASN A 1 89 ? 0.421 -8.142 5.967 1.00 87.88 89 ASN A N 1
ATOM 719 C CA . ASN A 1 89 ? 0.581 -6.727 6.303 1.00 87.88 89 ASN A CA 1
ATOM 720 C C . ASN A 1 89 ? -0.667 -5.916 5.946 1.00 87.88 89 ASN A C 1
ATOM 722 O O . ASN A 1 89 ? -1.170 -5.164 6.777 1.00 87.88 89 ASN A O 1
ATOM 726 N N . VAL A 1 90 ? -1.213 -6.096 4.739 1.00 89.19 90 VAL A N 1
ATOM 727 C CA . VAL A 1 90 ? -2.443 -5.395 4.332 1.00 89.19 90 VAL A CA 1
ATOM 728 C C . VAL A 1 90 ? -3.640 -5.835 5.174 1.00 89.19 90 VAL A C 1
ATOM 730 O O . VAL A 1 90 ? -4.474 -5.004 5.508 1.00 89.19 90 VAL A O 1
ATOM 733 N N . LYS A 1 91 ? -3.714 -7.106 5.583 1.00 90.00 91 LYS A N 1
ATOM 734 C CA . LYS A 1 91 ? -4.758 -7.592 6.494 1.00 90.00 91 LYS A CA 1
ATOM 735 C C . LYS A 1 91 ? -4.701 -6.905 7.858 1.00 90.00 91 LYS A C 1
ATOM 737 O O . LYS A 1 91 ? -5.752 -6.620 8.420 1.00 90.00 91 LYS A O 1
ATOM 742 N N . GLY A 1 92 ? -3.501 -6.686 8.394 1.00 87.88 92 GLY A N 1
ATOM 743 C CA . GLY A 1 92 ? -3.328 -6.007 9.677 1.00 87.88 92 GLY A CA 1
ATOM 744 C C . GLY A 1 92 ? -3.535 -4.491 9.598 1.00 87.88 92 GLY A C 1
ATOM 745 O O . GLY A 1 92 ? -4.017 -3.906 10.558 1.00 87.88 92 GLY A O 1
ATOM 746 N N . ILE A 1 93 ? -3.229 -3.871 8.454 1.00 89.38 93 ILE A N 1
ATOM 747 C CA . ILE A 1 93 ? -3.450 -2.435 8.208 1.00 89.38 93 ILE A CA 1
ATOM 748 C C . ILE A 1 93 ? -4.928 -2.139 7.916 1.00 89.38 93 ILE A C 1
ATOM 750 O O . ILE A 1 93 ? -5.485 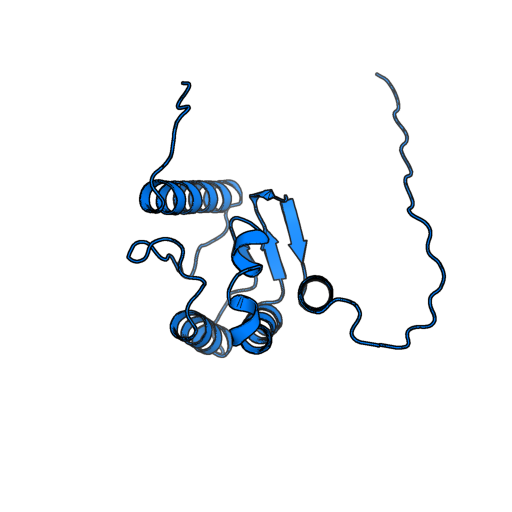-1.184 8.436 1.00 89.38 93 ILE A O 1
ATOM 754 N N . GLY A 1 94 ? -5.578 -2.962 7.096 1.00 87.50 94 GLY A N 1
ATOM 755 C CA . GLY A 1 94 ? -6.967 -2.794 6.669 1.00 87.50 94 GLY A CA 1
ATOM 756 C C . GLY A 1 94 ? -7.078 -2.496 5.177 1.00 87.50 94 GLY A C 1
ATOM 757 O O . GLY A 1 94 ? -7.668 -3.290 4.438 1.00 87.50 94 GLY A O 1
ATOM 758 N N . GLU A 1 95 ? -6.482 -1.392 4.717 1.00 91.88 95 GLU A N 1
ATOM 759 C CA . GLU A 1 95 ? -6.611 -0.944 3.326 1.00 91.88 95 GLU A CA 1
ATOM 760 C C . GLU A 1 95 ? -5.280 -0.579 2.656 1.00 91.88 95 GLU A C 1
ATOM 762 O O . GLU A 1 95 ? -4.306 -0.149 3.279 1.00 91.88 95 GLU A O 1
ATOM 767 N N . ILE A 1 96 ? -5.263 -0.721 1.329 1.00 92.31 96 ILE A N 1
ATOM 768 C CA . ILE A 1 96 ? -4.201 -0.233 0.457 1.00 92.31 96 ILE A CA 1
ATOM 769 C C . ILE A 1 96 ? -4.765 0.664 -0.650 1.00 92.31 96 ILE A C 1
ATOM 771 O O . ILE A 1 96 ? -5.754 0.333 -1.312 1.00 92.31 96 ILE A O 1
ATOM 775 N N . TYR A 1 97 ? -4.091 1.785 -0.902 1.00 93.50 97 TYR A N 1
ATOM 776 C CA . TYR A 1 97 ? -4.399 2.709 -1.986 1.00 93.50 97 TYR A CA 1
ATOM 777 C C . TYR A 1 97 ? -3.270 2.776 -3.022 1.00 93.50 97 TYR A C 1
ATOM 779 O O . TYR A 1 97 ? -2.125 3.104 -2.710 1.00 93.50 97 TYR A O 1
ATOM 787 N N . PHE A 1 98 ? -3.610 2.526 -4.289 1.00 91.69 98 PHE A N 1
ATOM 788 C CA . PHE A 1 98 ? -2.707 2.650 -5.433 1.00 91.69 98 PHE A CA 1
ATOM 789 C C . PHE A 1 98 ? -2.933 3.972 -6.170 1.00 91.69 98 PHE A C 1
ATOM 791 O O . PHE A 1 98 ? -3.881 4.101 -6.953 1.00 91.69 98 PHE A O 1
ATOM 798 N N . HIS A 1 99 ? -2.027 4.934 -5.984 1.00 91.19 99 HIS A N 1
ATOM 799 C CA . HIS A 1 99 ? -2.179 6.299 -6.496 1.00 91.19 99 HIS A CA 1
ATOM 800 C C . HIS A 1 99 ? -2.366 6.363 -8.022 1.00 91.19 99 HIS A C 1
ATOM 802 O O . HIS A 1 99 ? -3.346 6.931 -8.505 1.00 91.19 99 HIS A O 1
ATOM 808 N N . LYS A 1 100 ? -1.479 5.733 -8.804 1.00 88.62 100 LYS A N 1
ATOM 809 C CA . LYS A 1 100 ? -1.502 5.786 -10.278 1.00 88.62 100 LYS A CA 1
ATOM 810 C C . LYS A 1 100 ? -2.795 5.223 -10.875 1.00 88.62 100 LYS A C 1
ATOM 812 O O . LYS A 1 100 ? -3.209 5.653 -11.947 1.00 88.62 100 LYS A O 1
ATOM 817 N N . GLN A 1 101 ? -3.418 4.251 -10.207 1.00 92.62 101 GLN A N 1
ATOM 818 C CA . GLN A 1 101 ? -4.678 3.638 -10.639 1.00 92.62 101 GLN A CA 1
ATOM 819 C C . GLN A 1 101 ? -5.909 4.267 -9.976 1.00 92.62 101 GLN A C 1
ATOM 821 O O . GLN A 1 101 ? -7.021 3.947 -10.386 1.00 92.62 101 GLN A O 1
ATOM 826 N N . LYS A 1 102 ? -5.725 5.139 -8.974 1.00 92.50 102 LYS A N 1
ATOM 827 C CA . LYS A 1 102 ? -6.788 5.647 -8.094 1.00 92.50 102 LYS A CA 1
ATOM 828 C C . LYS A 1 102 ? -7.649 4.513 -7.531 1.00 92.50 102 LYS A C 1
ATOM 830 O O . LYS A 1 102 ? -8.876 4.552 -7.604 1.00 92.50 102 LYS A O 1
ATOM 835 N N . LEU A 1 103 ? -6.988 3.472 -7.029 1.00 92.31 103 LEU A N 1
ATOM 836 C CA . LEU A 1 103 ? -7.617 2.195 -6.707 1.00 92.31 103 LEU A CA 1
ATOM 837 C C . LEU A 1 103 ? -7.418 1.841 -5.238 1.00 92.31 103 LEU A C 1
ATOM 839 O O . LEU A 1 103 ? -6.286 1.724 -4.782 1.00 92.31 103 LEU A O 1
ATOM 843 N N . TRP A 1 104 ? -8.533 1.639 -4.545 1.00 94.56 104 TRP A N 1
ATOM 844 C CA . TRP A 1 104 ? -8.587 1.148 -3.173 1.00 94.56 104 TRP A CA 1
ATOM 845 C C . TRP A 1 104 ? -8.813 -0.360 -3.167 1.00 94.56 104 TRP A C 1
ATOM 847 O O . TRP A 1 104 ? -9.687 -0.862 -3.886 1.00 94.56 104 TRP A O 1
ATOM 857 N N . MET A 1 105 ? -8.044 -1.078 -2.357 1.00 92.06 105 MET A N 1
ATOM 858 C CA . MET A 1 105 ? -8.250 -2.500 -2.113 1.00 92.06 105 MET A CA 1
ATOM 859 C C . MET A 1 105 ? -8.200 -2.791 -0.618 1.00 92.06 105 MET A C 1
ATOM 861 O O . MET A 1 105 ? -7.315 -2.320 0.087 1.00 92.06 105 MET A O 1
ATOM 865 N N . ASP A 1 106 ? -9.139 -3.611 -0.173 1.00 91.44 106 ASP A N 1
ATOM 866 C CA . ASP A 1 106 ? -9.042 -4.343 1.081 1.00 91.44 106 ASP A CA 1
ATOM 867 C C . ASP A 1 106 ? -8.252 -5.646 0.851 1.00 91.44 106 ASP A C 1
ATOM 869 O O . ASP A 1 106 ? -7.863 -5.982 -0.280 1.00 91.44 106 ASP A O 1
ATOM 873 N N . TYR A 1 107 ? -8.030 -6.400 1.927 1.00 90.50 107 TYR A N 1
ATOM 874 C CA . TYR A 1 107 ? -7.380 -7.709 1.874 1.00 90.50 107 TYR A CA 1
ATOM 875 C C . TYR A 1 107 ? -7.981 -8.638 0.806 1.00 90.50 107 TYR A C 1
ATOM 877 O O . TYR A 1 107 ? -7.234 -9.243 0.036 1.00 90.50 107 TYR A O 1
ATOM 885 N N . ASP A 1 108 ? -9.309 -8.754 0.723 1.00 89.50 108 ASP A N 1
ATOM 886 C CA . ASP A 1 108 ? -9.968 -9.721 -0.161 1.00 89.50 108 ASP A CA 1
ATOM 887 C C . ASP A 1 108 ? -9.822 -9.340 -1.637 1.00 89.50 108 ASP A C 1
ATOM 889 O O . ASP A 1 108 ? -9.510 -10.189 -2.480 1.00 89.50 108 ASP A O 1
ATOM 893 N N . ARG A 1 109 ? -9.982 -8.053 -1.961 1.00 90.50 109 ARG A N 1
ATOM 894 C CA . ARG A 1 109 ? -9.775 -7.519 -3.314 1.00 90.50 109 ARG A CA 1
ATOM 895 C C . ARG A 1 109 ? -8.325 -7.651 -3.742 1.00 90.50 109 ARG A C 1
ATOM 897 O O . ARG A 1 109 ? -8.065 -8.052 -4.878 1.00 90.50 109 ARG A O 1
ATOM 904 N N . LEU A 1 110 ? -7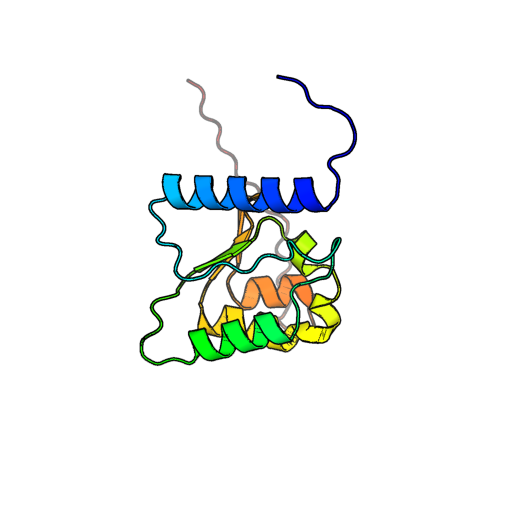.386 -7.349 -2.845 1.00 88.88 110 LEU A N 1
ATOM 905 C CA . LEU A 1 110 ? -5.962 -7.484 -3.125 1.00 88.88 110 LEU A CA 1
ATOM 906 C C . LEU A 1 110 ? -5.575 -8.953 -3.316 1.00 88.88 110 LEU A C 1
ATOM 908 O O . LEU A 1 110 ? -4.912 -9.295 -4.295 1.00 88.88 110 LEU A O 1
ATOM 912 N N . ARG A 1 111 ? -6.048 -9.844 -2.439 1.00 88.62 111 ARG A N 1
ATOM 913 C CA . ARG A 1 111 ? -5.852 -11.292 -2.558 1.00 88.62 111 ARG A CA 1
ATOM 914 C C . ARG A 1 111 ? -6.382 -11.808 -3.890 1.00 88.62 111 ARG A C 1
ATOM 916 O O . ARG A 1 111 ? -5.674 -12.541 -4.578 1.00 88.62 111 ARG A O 1
ATOM 923 N N . PHE A 1 112 ? -7.593 -11.409 -4.278 1.00 86.81 112 PHE A N 1
ATOM 924 C CA . PHE A 1 112 ? -8.175 -11.773 -5.569 1.00 86.81 112 PHE A CA 1
ATOM 925 C C . PHE A 1 112 ? -7.348 -11.231 -6.743 1.00 86.81 112 PHE A C 1
ATOM 927 O O . PHE A 1 112 ? -7.133 -11.941 -7.723 1.00 86.81 112 PHE A O 1
ATOM 934 N N . PHE A 1 113 ? -6.850 -9.996 -6.646 1.00 85.56 113 PHE A N 1
ATOM 935 C CA . PHE A 1 113 ? -6.006 -9.389 -7.675 1.00 85.56 113 PHE A CA 1
ATOM 936 C C . PHE A 1 113 ? -4.678 -10.135 -7.877 1.00 85.56 113 PHE A C 1
ATOM 938 O O . PHE A 1 113 ? -4.247 -10.289 -9.022 1.00 85.56 113 PHE A O 1
ATOM 945 N N . LEU A 1 114 ? -4.037 -10.592 -6.796 1.00 82.69 114 LEU A N 1
ATOM 946 C CA . LEU A 1 114 ? -2.735 -11.270 -6.847 1.00 82.69 114 LEU A CA 1
ATOM 947 C C . LEU A 1 114 ? -2.856 -12.748 -7.232 1.00 82.69 114 LEU A C 1
ATOM 949 O O . LEU A 1 114 ? -2.165 -13.216 -8.138 1.00 82.69 114 LEU A O 1
ATOM 953 N N . ARG A 1 115 ? -3.778 -13.469 -6.588 1.00 83.06 115 ARG A N 1
ATOM 954 C CA . ARG A 1 115 ? -3.932 -14.926 -6.735 1.00 83.06 115 ARG A CA 1
ATOM 955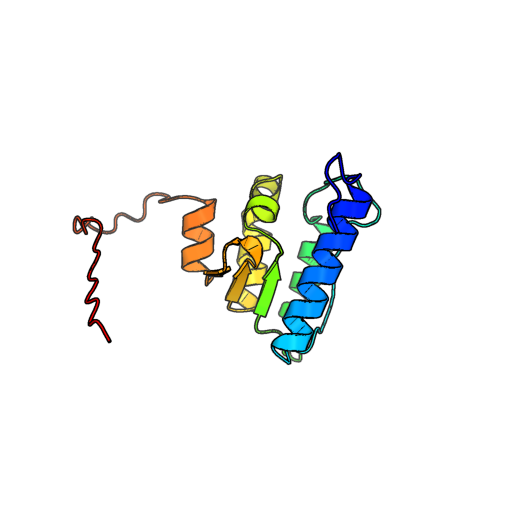 C C . ARG A 1 115 ? -4.880 -15.335 -7.853 1.00 83.06 115 ARG A C 1
ATOM 957 O O . ARG A 1 115 ? -4.902 -16.504 -8.237 1.00 83.06 115 ARG A O 1
ATOM 964 N N . GLY A 1 116 ? -5.691 -14.403 -8.349 1.00 73.88 116 GLY A N 1
ATOM 965 C CA . GLY A 1 116 ? -6.877 -14.737 -9.124 1.00 73.88 116 GLY A CA 1
ATOM 966 C C . GLY A 1 116 ? -7.891 -15.540 -8.293 1.00 73.88 116 GLY A C 1
ATOM 967 O O . GLY A 1 116 ? -7.749 -15.693 -7.075 1.00 73.88 116 GLY A O 1
ATOM 968 N N . PRO A 1 117 ? -8.927 -16.097 -8.937 1.00 60.53 117 PRO A N 1
ATOM 969 C CA . PRO A 1 117 ? -9.837 -17.028 -8.291 1.00 60.53 117 PRO A CA 1
ATOM 970 C C . PRO A 1 117 ? -9.120 -18.366 -8.057 1.00 60.53 117 PRO A C 1
ATOM 972 O O . PRO A 1 117 ? -9.252 -19.304 -8.841 1.00 60.53 117 PRO A O 1
ATOM 975 N N . GLN A 1 118 ? -8.360 -18.489 -6.971 1.00 54.47 118 GLN A N 1
ATOM 976 C CA . GLN A 1 118 ? -7.944 -19.799 -6.468 1.00 54.47 118 GLN A CA 1
ATOM 977 C C . GLN A 1 118 ? -9.186 -20.515 -5.932 1.00 54.47 118 GLN A C 1
ATOM 979 O O . GLN A 1 118 ? -9.503 -20.361 -4.760 1.00 54.47 118 GLN A O 1
ATOM 984 N N . PHE A 1 119 ? -9.933 -21.193 -6.815 1.00 43.09 119 PHE A N 1
ATOM 985 C CA . PHE A 1 119 ? -11.077 -22.079 -6.543 1.00 43.09 119 PHE A CA 1
ATOM 986 C C . PHE A 1 119 ? -11.738 -21.915 -5.161 1.00 43.09 119 PHE A C 1
ATOM 988 O O . PHE A 1 119 ? -11.891 -22.869 -4.403 1.00 43.09 119 PHE A O 1
ATOM 995 N N . VAL A 1 120 ? -12.245 -20.721 -4.855 1.00 44.06 120 VAL A N 1
ATOM 996 C CA . VAL A 1 120 ? -13.427 -20.655 -4.008 1.00 44.06 120 VAL A CA 1
ATOM 997 C C . VAL A 1 120 ? -14.538 -21.026 -4.971 1.00 44.06 120 VAL A C 1
ATOM 999 O O . VAL A 1 120 ? -14.826 -20.270 -5.899 1.00 44.06 120 VAL A O 1
ATOM 1002 N N . ARG A 1 121 ? -15.116 -22.224 -4.825 1.00 38.69 121 ARG A N 1
ATOM 1003 C CA . ARG A 1 121 ? -16.399 -22.568 -5.453 1.00 38.69 121 ARG A CA 1
ATOM 1004 C C . ARG A 1 121 ? -17.477 -21.645 -4.870 1.00 38.69 121 ARG A C 1
ATOM 1006 O O . ARG A 1 121 ? -18.356 -22.084 -4.142 1.00 38.69 121 ARG A O 1
ATOM 1013 N N . MET A 1 122 ? -17.402 -20.353 -5.161 1.00 43.16 122 MET A N 1
ATOM 1014 C CA . MET A 1 122 ? -18.566 -19.497 -5.115 1.00 43.16 122 MET A CA 1
ATOM 1015 C C . MET A 1 122 ? -19.396 -19.889 -6.335 1.00 43.16 122 MET A C 1
ATOM 1017 O O . MET A 1 122 ? -18.844 -19.934 -7.441 1.00 43.16 122 MET A O 1
ATOM 1021 N N . PRO A 1 123 ? -20.686 -20.223 -6.183 1.00 42.16 123 PRO A N 1
ATOM 1022 C CA . PRO A 1 123 ? -21.546 -20.375 -7.340 1.00 42.16 123 PRO A CA 1
ATOM 1023 C C . PRO A 1 123 ? -21.481 -19.059 -8.112 1.00 42.16 123 PRO A C 1
ATOM 1025 O O . PRO A 1 123 ? -21.901 -18.015 -7.614 1.00 42.16 123 PRO A O 1
ATOM 1028 N N . LEU A 1 124 ? -20.896 -19.107 -9.310 1.00 43.22 124 LEU A N 1
ATOM 1029 C CA . LEU A 1 124 ? -20.883 -17.991 -10.242 1.00 43.22 124 LEU A CA 1
ATOM 1030 C C . LEU A 1 124 ? -22.340 -17.662 -10.576 1.00 43.22 124 LEU A C 1
ATOM 1032 O O . LEU A 1 124 ? -22.910 -18.198 -11.529 1.00 43.22 124 LEU A O 1
ATOM 1036 N N . LYS A 1 125 ? -22.951 -16.737 -9.832 1.00 45.62 125 LYS A N 1
ATOM 1037 C CA . LYS A 1 125 ? -23.934 -15.869 -10.465 1.00 45.62 125 LYS A CA 1
ATOM 1038 C C . LYS A 1 125 ? -23.143 -15.084 -11.500 1.00 45.62 125 LYS A C 1
ATOM 1040 O O . LYS A 1 125 ? -22.230 -14.338 -11.166 1.00 45.62 125 LYS A O 1
ATOM 1045 N N . LYS A 1 126 ? -23.434 -15.356 -12.773 1.00 46.31 126 LYS A N 1
ATOM 1046 C CA . LYS A 1 126 ? -22.889 -14.629 -13.920 1.00 46.31 126 LYS A CA 1
ATOM 1047 C C . LYS A 1 126 ? -23.321 -13.166 -13.818 1.00 46.31 126 LYS A C 1
ATOM 1049 O O . LYS A 1 126 ? -24.318 -12.780 -14.424 1.00 46.31 126 LYS A O 1
ATOM 1054 N N . GLU A 1 127 ? -22.599 -12.356 -13.061 1.00 47.44 127 GLU A N 1
ATOM 1055 C CA . GLU A 1 127 ? -22.778 -10.913 -13.111 1.00 47.44 127 GLU A CA 1
ATOM 1056 C C . GLU A 1 127 ? -22.027 -10.390 -14.335 1.00 47.44 127 GLU A C 1
ATOM 1058 O O . GLU A 1 127 ? -20.802 -10.419 -14.438 1.00 47.44 127 GLU A O 1
ATOM 1063 N N . LYS A 1 128 ? -22.823 -10.020 -15.341 1.00 45.19 128 LYS A N 1
ATOM 1064 C CA . LYS A 1 128 ? -22.386 -9.344 -16.563 1.00 45.19 128 LYS A CA 1
ATOM 1065 C C . LYS A 1 128 ? -21.824 -7.960 -16.195 1.00 45.19 128 LYS A C 1
ATOM 1067 O O . LYS A 1 128 ? -22.269 -7.388 -15.202 1.00 45.19 128 LYS A O 1
ATOM 1072 N N . PRO A 1 129 ? -20.914 -7.374 -16.992 1.00 39.19 129 PRO A N 1
ATOM 1073 C CA . PRO A 1 129 ? -20.408 -6.033 -16.716 1.00 39.19 129 PRO A CA 1
ATOM 1074 C C . PRO A 1 129 ? -21.561 -5.020 -16.712 1.00 39.19 129 PRO A C 1
ATOM 1076 O O . PRO A 1 129 ? -22.254 -4.857 -17.717 1.00 39.19 129 PRO A O 1
ATOM 1079 N N . VAL A 1 130 ? -21.764 -4.339 -15.583 1.00 41.03 130 VAL A N 1
ATOM 1080 C CA . VAL A 1 130 ? -22.776 -3.288 -15.437 1.00 41.03 130 VAL A CA 1
ATOM 1081 C C . VAL A 1 130 ? -22.137 -1.931 -15.717 1.00 41.03 130 VAL A C 1
ATOM 1083 O O . VAL A 1 130 ? -21.090 -1.587 -15.172 1.00 41.03 130 VAL A O 1
ATOM 1086 N N . ARG A 1 131 ? -22.800 -1.134 -16.556 1.00 43.50 131 ARG A N 1
ATOM 1087 C CA . ARG A 1 131 ? -22.613 0.317 -16.628 1.00 43.50 131 ARG A CA 1
ATOM 1088 C C . ARG A 1 131 ? -23.986 0.960 -16.548 1.00 43.50 131 ARG A C 1
ATOM 1090 O O . ARG A 1 131 ? -24.822 0.689 -17.402 1.00 43.50 131 ARG A O 1
ATOM 1097 N N . LEU A 1 132 ? -24.194 1.837 -15.573 1.00 34.91 132 LEU A N 1
ATOM 1098 C CA . LEU A 1 132 ? -25.325 2.758 -15.569 1.00 34.91 132 LEU A CA 1
ATOM 1099 C C . LEU A 1 132 ? -24.768 4.177 -15.508 1.00 34.91 132 LEU A C 1
ATOM 1101 O O . LEU A 1 132 ? -24.123 4.571 -14.543 1.00 34.91 132 LEU A O 1
ATOM 1105 N N . ILE A 1 133 ? -24.975 4.906 -16.600 1.00 47.69 133 ILE A N 1
ATOM 1106 C CA . ILE A 1 133 ? -24.632 6.314 -16.761 1.00 47.69 133 ILE A CA 1
ATOM 1107 C C . ILE A 1 133 ? -25.956 7.042 -16.971 1.00 47.69 133 ILE A C 1
ATOM 1109 O O . ILE A 1 133 ? -26.676 6.722 -17.915 1.00 47.69 133 ILE A O 1
ATOM 1113 N N . LYS A 1 134 ? -26.241 8.060 -16.157 1.00 36.97 134 LYS A N 1
ATOM 1114 C CA . LYS A 1 134 ? -27.178 9.123 -16.526 1.00 36.97 134 LYS A CA 1
ATOM 1115 C C . LYS A 1 134 ? -26.367 10.407 -16.670 1.00 36.97 134 LYS A C 1
ATOM 1117 O O . LYS A 1 134 ? -25.886 10.948 -15.683 1.00 36.97 134 LYS A O 1
ATOM 1122 N N . ARG A 1 135 ? -26.149 10.854 -17.910 1.00 45.34 135 ARG A N 1
ATOM 1123 C CA . ARG A 1 135 ? -25.683 12.220 -18.173 1.00 45.34 135 ARG A CA 1
ATOM 1124 C C . ARG A 1 135 ? -26.922 13.094 -18.259 1.00 45.34 135 ARG A C 1
ATOM 1126 O O . ARG A 1 135 ? -27.659 12.979 -19.235 1.00 45.34 135 ARG A O 1
ATOM 1133 N N . GLU A 1 136 ? -27.138 13.947 -17.270 1.00 51.00 136 GLU A N 1
ATOM 1134 C CA . GLU A 1 136 ? -28.018 15.099 -17.447 1.00 51.00 136 GLU A CA 1
ATOM 1135 C C . GLU A 1 136 ? -27.157 16.298 -17.827 1.00 51.00 136 GLU A C 1
ATOM 1137 O O . GLU A 1 136 ? -26.148 16.594 -17.191 1.00 51.00 136 GLU A O 1
ATOM 1142 N N . ARG A 1 137 ? -27.514 16.888 -18.970 1.00 45.75 137 ARG A N 1
ATOM 1143 C CA . ARG A 1 137 ? -26.933 18.117 -19.498 1.00 45.75 137 ARG A CA 1
ATOM 1144 C C . ARG A 1 137 ? -27.413 19.291 -18.646 1.00 45.75 137 ARG A C 1
ATOM 1146 O O . ARG A 1 137 ? -28.622 19.433 -18.481 1.00 45.75 137 ARG A O 1
ATOM 1153 N N . ALA A 1 138 ? -26.485 20.148 -18.243 1.00 49.16 138 ALA A N 1
ATOM 1154 C CA . ALA A 1 138 ? -26.619 21.602 -18.274 1.00 49.16 138 ALA A CA 1
ATOM 1155 C C . ALA A 1 138 ? -25.206 22.185 -18.360 1.00 49.16 138 ALA A C 1
ATOM 1157 O O . ALA A 1 138 ? -24.387 21.830 -17.484 1.00 49.16 138 ALA A O 1
#

Foldseek 3Di:
DDDDDDDQLLSVQVVLVVVVVVVCVVVVNDDPDDDGPNPDRLDACDPVNLVVLVVLLPPPPRPAQEAEDQACVSCVPCCVVVVVSVLNSLQSNAWYAHNNVRDIDGSVRSCCVRVPCPDPPPPDPPDDDDDDDDDDDD

pLDDT: mean 72.75, std 18.75, range [34.91, 94.94]

Secondary structure (DSSP, 8-state):
----S---HHHHHHHHHHHHHHHHHHTT---------TTSTT--S-HHHHHHHHHHHTSTT----EEEES-GGGGSSGGGTSHHHHHHHHHHH-EEEEGGGTEEEEHHHHHHHHH------------PPP--------

Organism: NCBI:txid192814